Protein AF-A0A8S3DLU9-F1 (afdb_monomer_lite)

Organism: NCBI:txid392030

Foldseek 3Di:
DVVVVVVVVVVVVVVVPDDPVPDDDDCCCVVPPDDDDDDPDDDPPCDDPVNDDPVPDD

Sequence (58 aa):
TEALHGRIERLKIKVTQLDSNVEEVTIQDVTNRKPFVSVTRIDQQIVNRATMPQSLRV

Secondary structure (DSSP, 8-state):
-HHHHHHHHHHHHHHHT--TTT----HHHHHHSPPP----------SSTTT--GGG--

pLDDT: mean 93.17, std 4.66, range [78.44, 98.31]

Radius of gyration: 21.72 Å; chains: 1; bounding box: 31×24×61 Å

Structure (mmCIF, N/CA/C/O backbone):
data_AF-A0A8S3DLU9-F1
#
_entry.id   AF-A0A8S3DLU9-F1
#
loop_
_atom_site.group_PDB
_atom_site.id
_atom_site.type_symbol
_atom_site.label_atom_id
_atom_site.label_alt_id
_atom_site.label_comp_id
_atom_site.label_asym_id
_atom_site.label_entity_id
_atom_site.label_seq_id
_atom_site.pdbx_PDB_ins_code
_atom_site.Cartn_x
_atom_site.Cartn_y
_atom_site.Cartn_z
_atom_site.occu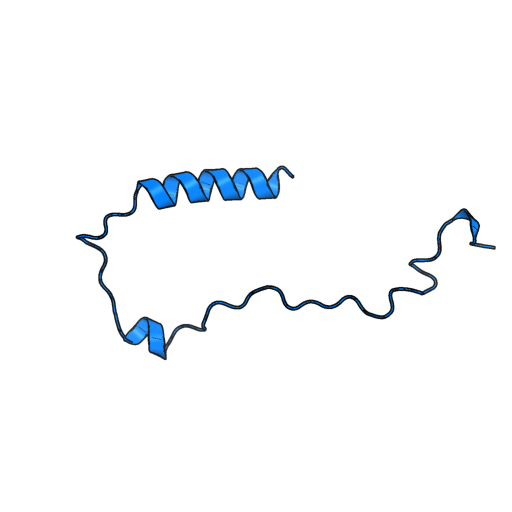pancy
_atom_site.B_iso_or_equiv
_atom_site.auth_seq_id
_atom_site.auth_comp_id
_atom_site.auth_asym_id
_atom_site.auth_atom_id
_atom_site.pdbx_PDB_model_num
ATOM 1 N N . THR A 1 1 ? -5.356 7.555 -9.934 1.00 86.50 1 THR A N 1
ATOM 2 C CA . THR A 1 1 ? -5.660 8.726 -9.081 1.00 86.50 1 THR A CA 1
ATOM 3 C C . THR A 1 1 ? -6.981 8.558 -8.351 1.00 86.50 1 THR A C 1
ATOM 5 O O . THR A 1 1 ? -6.980 8.705 -7.135 1.00 86.50 1 THR A O 1
ATOM 8 N N . GLU A 1 2 ? -8.058 8.141 -9.022 1.00 94.69 2 GLU A N 1
ATOM 9 C CA . GLU A 1 2 ? -9.388 7.931 -8.406 1.00 94.69 2 GLU A CA 1
ATOM 10 C C . GLU A 1 2 ? -9.394 6.926 -7.247 1.00 94.69 2 GLU A C 1
ATOM 12 O O . GLU A 1 2 ? -9.944 7.186 -6.179 1.00 94.69 2 GLU A O 1
ATOM 17 N N . ALA A 1 3 ? -8.693 5.798 -7.405 1.00 96.38 3 ALA A N 1
ATOM 18 C CA . ALA A 1 3 ? -8.597 4.789 -6.350 1.00 96.38 3 ALA A CA 1
ATOM 19 C C . ALA A 1 3 ? -7.914 5.315 -5.072 1.00 96.38 3 ALA A C 1
ATOM 21 O O . ALA A 1 3 ? -8.273 4.911 -3.965 1.00 96.38 3 ALA A O 1
ATOM 22 N N . LEU A 1 4 ? -6.935 6.215 -5.212 1.00 97.38 4 LEU A N 1
ATOM 23 C CA . LEU A 1 4 ? -6.253 6.826 -4.072 1.00 97.38 4 LEU A CA 1
ATOM 24 C C . LEU A 1 4 ? -7.158 7.856 -3.389 1.00 97.38 4 LEU A C 1
ATOM 26 O O . LEU A 1 4 ? -7.310 7.797 -2.173 1.00 97.38 4 LEU A O 1
ATOM 30 N N . HIS A 1 5 ? -7.819 8.720 -4.160 1.00 97.12 5 HIS A N 1
ATOM 31 C CA . HIS A 1 5 ? -8.773 9.697 -3.627 1.00 97.12 5 HIS A CA 1
ATOM 32 C C . HIS A 1 5 ? -9.900 9.025 -2.840 1.00 97.12 5 HIS A C 1
ATOM 34 O O . HIS A 1 5 ? -10.146 9.380 -1.691 1.00 97.12 5 HIS A O 1
ATOM 40 N N . GLY A 1 6 ? -10.506 7.965 -3.384 1.00 98.06 6 GLY A N 1
ATOM 41 C CA . GLY A 1 6 ? -11.543 7.226 -2.665 1.00 98.06 6 GLY A CA 1
ATOM 42 C C . GLY A 1 6 ? -11.050 6.606 -1.349 1.00 98.06 6 GLY A C 1
ATOM 43 O O . GLY A 1 6 ? -11.808 6.513 -0.384 1.00 98.06 6 GLY A O 1
ATOM 44 N N . ARG A 1 7 ? -9.778 6.185 -1.273 1.00 97.94 7 ARG A N 1
ATOM 45 C CA . ARG A 1 7 ? -9.176 5.710 -0.014 1.00 97.94 7 ARG A CA 1
ATOM 46 C C . ARG A 1 7 ? -8.975 6.848 0.985 1.00 97.94 7 ARG A C 1
ATOM 48 O O . ARG A 1 7 ? -9.226 6.628 2.166 1.00 97.94 7 ARG A O 1
ATOM 55 N N . ILE A 1 8 ? -8.548 8.021 0.518 1.00 98.25 8 ILE A N 1
ATOM 56 C CA . ILE A 1 8 ? -8.344 9.215 1.348 1.00 98.25 8 ILE A CA 1
ATOM 57 C C . ILE A 1 8 ? -9.667 9.657 1.982 1.00 98.25 8 ILE A C 1
ATOM 59 O O . ILE A 1 8 ? -9.724 9.809 3.199 1.00 98.25 8 ILE A O 1
ATOM 63 N N . GLU A 1 9 ? -10.745 9.758 1.204 1.00 98.31 9 GLU A N 1
ATOM 64 C CA . GLU A 1 9 ? -12.052 10.178 1.731 1.00 98.31 9 GLU A CA 1
ATOM 65 C C . GLU A 1 9 ? -12.589 9.213 2.795 1.00 98.31 9 GLU A C 1
ATOM 67 O O . GLU A 1 9 ? -13.023 9.627 3.871 1.00 98.31 9 GLU A O 1
ATOM 72 N N . ARG A 1 10 ? -12.475 7.899 2.559 1.00 97.50 10 ARG A N 1
ATOM 73 C CA . ARG A 1 10 ? -12.867 6.901 3.569 1.00 97.50 10 ARG A CA 1
ATOM 74 C C . ARG A 1 10 ? -12.000 6.966 4.824 1.00 97.50 10 ARG A C 1
ATOM 76 O O . ARG A 1 10 ? -12.512 6.735 5.916 1.00 97.50 10 ARG A O 1
ATOM 83 N N . LEU A 1 11 ? -10.702 7.245 4.684 1.00 98.00 11 LEU A N 1
ATOM 84 C CA . LEU A 1 11 ? -9.805 7.386 5.830 1.00 98.00 11 LEU A CA 1
ATOM 85 C C . LEU A 1 11 ? -10.163 8.622 6.660 1.00 98.00 11 LEU A C 1
ATOM 87 O O . LEU A 1 11 ? -10.223 8.523 7.881 1.00 98.00 11 LEU A O 1
ATOM 91 N N . LYS A 1 12 ? -10.467 9.748 6.006 1.00 98.00 12 LYS A N 1
ATOM 92 C CA . LYS A 1 12 ? -10.868 10.999 6.658 1.00 98.00 12 LYS A CA 1
ATOM 93 C C . LYS A 1 12 ? -12.072 10.797 7.579 1.00 98.00 12 LYS A C 1
ATOM 95 O O . LYS A 1 12 ? -12.008 11.179 8.742 1.00 98.00 12 LYS A O 1
ATOM 100 N N . ILE A 1 13 ? -13.116 10.127 7.084 1.00 97.69 13 ILE A N 1
ATOM 101 C CA . ILE A 1 13 ? -14.317 9.809 7.874 1.00 97.69 13 ILE A CA 1
ATOM 102 C C . ILE A 1 13 ? -13.951 8.962 9.100 1.00 97.69 13 ILE A C 1
ATOM 104 O O . ILE A 1 13 ? -14.331 9.305 10.218 1.00 97.69 13 ILE A O 1
ATOM 108 N N . LYS A 1 14 ? -13.172 7.887 8.905 1.00 96.50 14 LYS A N 1
ATOM 109 C CA . LYS A 1 14 ? -12.757 6.998 10.000 1.00 96.50 14 LYS A CA 1
ATOM 110 C C . LYS A 1 14 ? -11.979 7.739 11.083 1.00 96.50 14 LYS A C 1
ATOM 112 O O . LYS A 1 14 ? -12.251 7.523 12.252 1.00 96.50 14 LYS A O 1
ATOM 117 N N . VAL A 1 15 ? -11.062 8.629 10.701 1.00 96.12 15 VAL A N 1
ATOM 118 C CA . VAL A 1 15 ? -10.255 9.411 11.651 1.00 96.12 15 VAL A CA 1
ATOM 119 C C . VAL A 1 15 ? -11.126 10.355 12.479 1.00 96.12 15 VAL A C 1
ATOM 121 O O . VAL A 1 15 ? -10.942 10.442 13.686 1.00 96.12 15 VAL A O 1
ATOM 124 N N . THR A 1 16 ? -12.102 11.028 11.864 1.00 96.31 16 THR A N 1
ATOM 125 C CA . THR A 1 16 ? -12.994 11.950 12.592 1.00 96.31 16 THR A CA 1
ATOM 126 C C . THR A 1 16 ? -13.951 11.260 13.565 1.00 96.31 16 THR A C 1
ATOM 128 O O . THR A 1 16 ? -14.507 11.926 14.429 1.00 96.31 16 THR A O 1
ATOM 131 N N . GLN A 1 17 ? -14.164 9.952 13.415 1.00 94.75 17 GLN A N 1
ATOM 132 C CA . GLN A 1 17 ? -15.069 9.158 14.253 1.00 94.75 17 GLN A CA 1
ATOM 133 C C . GLN A 1 17 ? -14.341 8.400 15.376 1.00 94.75 17 GLN A C 1
ATOM 135 O O . GLN A 1 17 ? -14.985 7.643 16.098 1.00 94.75 17 GLN A O 1
ATOM 140 N N . LEU A 1 18 ? -13.020 8.559 15.518 1.00 93.12 18 LEU A N 1
ATOM 141 C CA . LEU A 1 18 ? -12.259 7.928 16.598 1.00 93.12 18 LEU A CA 1
ATOM 142 C C . LEU A 1 18 ? -12.573 8.600 17.941 1.00 93.12 18 LEU A C 1
ATOM 144 O O . LEU A 1 18 ? -12.404 9.810 18.081 1.00 93.12 18 LEU A O 1
ATOM 148 N N . ASP A 1 19 ? -12.979 7.802 18.929 1.00 93.06 19 ASP A N 1
ATOM 149 C CA . ASP A 1 19 ? -13.130 8.217 20.326 1.00 93.06 19 ASP A CA 1
ATOM 150 C C . ASP A 1 19 ? -12.121 7.465 21.200 1.00 93.06 19 ASP A C 1
ATOM 152 O O . ASP A 1 19 ? -12.292 6.288 21.524 1.00 93.06 19 ASP A O 1
ATOM 156 N N . SER A 1 20 ? -11.059 8.166 21.594 1.00 84.56 20 SER A N 1
ATOM 157 C CA . SER A 1 20 ? -9.962 7.607 22.387 1.00 84.56 20 SER A CA 1
ATOM 158 C C . SER A 1 20 ? -10.337 7.290 23.837 1.00 84.56 20 SER A C 1
ATOM 160 O O . SER A 1 20 ? -9.558 6.637 24.523 1.00 84.56 20 SER A O 1
ATOM 162 N N . ASN A 1 21 ? -11.492 7.749 24.335 1.00 87.62 21 ASN A N 1
ATOM 163 C CA . ASN A 1 21 ? -11.941 7.412 25.691 1.00 87.62 21 ASN A CA 1
ATOM 164 C C . ASN A 1 21 ? -12.570 6.013 25.767 1.00 87.62 21 ASN A C 1
ATOM 166 O O . ASN A 1 21 ? -12.677 5.453 26.856 1.00 87.62 21 ASN A O 1
ATOM 170 N N . VAL A 1 22 ? -12.998 5.466 24.624 1.00 84.12 22 VAL A N 1
ATOM 171 C CA . VAL A 1 22 ? -13.661 4.155 24.510 1.00 84.12 22 VAL A CA 1
ATOM 172 C C . VAL A 1 22 ? -12.728 3.102 23.895 1.00 84.12 22 VAL A C 1
ATOM 174 O O . VAL A 1 22 ? -13.006 1.908 23.961 1.00 84.12 22 VAL A O 1
ATOM 177 N N . GLU A 1 23 ? -11.608 3.516 23.299 1.00 84.19 23 GLU A N 1
ATOM 178 C CA . GLU A 1 23 ? -10.673 2.606 22.639 1.00 84.19 23 GLU A CA 1
ATOM 179 C C . GLU A 1 23 ? -9.891 1.750 23.655 1.00 84.19 23 GLU A C 1
ATOM 181 O O . GLU A 1 23 ? -9.054 2.242 24.412 1.00 84.19 23 GLU A O 1
ATOM 186 N N . GLU A 1 24 ? -10.153 0.440 23.664 1.00 85.12 24 GLU A N 1
ATOM 187 C CA . GLU A 1 24 ? -9.454 -0.520 24.520 1.00 85.12 24 GLU A CA 1
ATOM 188 C C . GLU A 1 24 ? -8.139 -0.996 23.883 1.00 85.12 24 GLU A C 1
ATOM 190 O O . GLU A 1 24 ? -8.100 -1.444 22.735 1.00 85.12 24 GLU A O 1
ATOM 195 N N . VAL A 1 25 ? -7.053 -0.980 24.660 1.00 84.19 25 VAL A N 1
ATOM 196 C CA . VAL A 1 25 ? -5.742 -1.493 24.233 1.00 84.19 25 VAL A CA 1
ATOM 197 C C . VAL A 1 25 ? -5.533 -2.900 24.789 1.00 84.19 25 VAL A C 1
ATOM 199 O O . VAL A 1 25 ? -5.500 -3.098 26.002 1.00 84.19 25 VAL A O 1
ATOM 202 N N . THR A 1 26 ? -5.345 -3.885 23.906 1.00 86.19 26 THR A N 1
ATOM 203 C CA . THR A 1 26 ? -5.214 -5.302 24.284 1.00 86.19 26 THR A CA 1
ATOM 204 C C . THR A 1 26 ? -3.868 -5.903 23.859 1.00 86.19 26 THR A C 1
ATOM 206 O O . THR A 1 26 ? -3.452 -5.799 22.707 1.00 86.19 26 THR A O 1
ATOM 209 N N . ILE A 1 27 ? -3.205 -6.629 24.773 1.00 87.31 27 ILE A N 1
ATOM 210 C CA . ILE A 1 27 ? -1.917 -7.316 24.522 1.00 87.31 27 ILE A CA 1
ATOM 211 C C . ILE A 1 27 ? -2.051 -8.444 23.483 1.00 87.31 27 ILE A C 1
ATOM 213 O O . ILE A 1 27 ? -1.092 -8.755 22.780 1.00 87.31 27 ILE A O 1
ATOM 217 N N . GLN A 1 28 ? -3.240 -9.034 23.334 1.00 90.31 28 GLN A N 1
ATOM 218 C CA . GLN A 1 28 ? -3.489 -10.076 22.330 1.00 90.31 28 GLN A CA 1
ATOM 219 C C . GLN A 1 28 ? -3.233 -9.587 20.899 1.00 90.31 28 GLN A C 1
ATOM 221 O O . GLN A 1 28 ? -2.812 -10.382 20.062 1.00 90.31 28 GLN A O 1
ATOM 226 N N . ASP A 1 29 ? -3.446 -8.299 20.610 1.00 86.81 29 ASP A N 1
ATOM 227 C CA . ASP A 1 29 ? -3.158 -7.743 19.286 1.00 86.81 29 ASP A CA 1
ATOM 228 C C . ASP A 1 29 ? -1.651 -7.648 19.031 1.00 86.81 29 ASP A C 1
ATOM 230 O O . ASP A 1 29 ? -1.209 -7.858 17.905 1.00 86.81 29 ASP A O 1
ATOM 234 N N . VAL A 1 30 ? -0.850 -7.423 20.075 1.00 89.06 30 VAL A N 1
ATOM 235 C CA . VAL A 1 30 ? 0.617 -7.422 19.980 1.00 89.06 30 VAL A CA 1
ATOM 236 C C . VAL A 1 30 ? 1.152 -8.826 19.694 1.00 89.06 30 VAL A C 1
ATOM 238 O O . VAL A 1 30 ? 2.113 -8.975 18.943 1.00 89.06 30 VAL A O 1
ATOM 241 N N . THR A 1 31 ? 0.547 -9.862 20.279 1.00 92.50 31 THR A N 1
ATOM 242 C CA . THR A 1 31 ? 1.049 -11.239 20.167 1.00 92.50 31 THR A CA 1
ATOM 243 C C . THR A 1 31 ? 0.493 -12.000 18.965 1.00 92.50 31 THR A C 1
ATOM 245 O O . THR A 1 31 ? 1.216 -12.796 18.369 1.00 92.50 31 THR A O 1
ATOM 248 N N . ASN A 1 32 ? -0.772 -11.772 18.594 1.00 91.81 32 ASN A N 1
ATOM 249 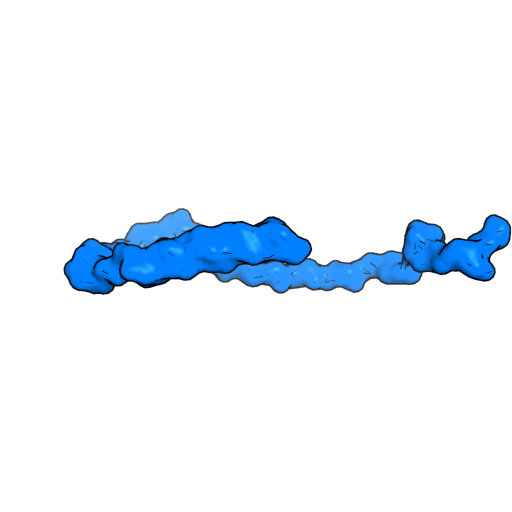C CA . ASN A 1 32 ? -1.476 -12.589 17.600 1.00 91.81 32 ASN A CA 1
ATOM 250 C C . ASN A 1 32 ? -1.654 -11.906 16.236 1.00 91.81 32 ASN A C 1
ATOM 252 O O . ASN A 1 32 ? -1.968 -12.590 15.257 1.00 91.81 32 ASN A O 1
ATOM 256 N N . ARG A 1 33 ? -1.470 -10.582 16.126 1.00 93.75 33 ARG A N 1
ATOM 257 C CA . ARG A 1 33 ? -1.525 -9.888 14.830 1.00 93.75 33 ARG A CA 1
ATOM 258 C C . ARG A 1 33 ? -0.126 -9.686 14.268 1.00 93.75 33 ARG A C 1
ATOM 260 O O . ARG A 1 33 ? 0.826 -9.379 14.975 1.00 93.75 33 ARG A O 1
ATOM 267 N N . LYS A 1 34 ? -0.008 -9.834 12.948 1.00 94.06 34 LYS A N 1
ATOM 268 C CA . LYS A 1 34 ? 1.227 -9.480 12.244 1.00 94.06 34 LYS A CA 1
ATOM 269 C C . LYS A 1 34 ? 1.416 -7.958 12.276 1.00 94.06 34 LYS A C 1
ATOM 271 O O . LYS A 1 34 ? 0.426 -7.239 12.114 1.00 94.06 34 LYS A O 1
ATOM 276 N N . PRO A 1 35 ? 2.656 -7.465 12.432 1.00 92.56 35 PRO A N 1
ATOM 277 C CA . PRO A 1 35 ? 2.927 -6.036 12.396 1.00 92.56 35 PRO A CA 1
ATOM 278 C C . PRO A 1 35 ? 2.609 -5.456 11.015 1.00 92.56 35 PRO A C 1
ATOM 280 O O . PRO A 1 35 ? 2.592 -6.165 10.005 1.00 92.56 35 PRO A O 1
ATOM 283 N N . PHE A 1 36 ? 2.389 -4.143 10.967 1.00 94.81 36 PHE A N 1
ATOM 284 C CA . PHE A 1 36 ? 2.295 -3.425 9.703 1.00 94.81 36 PHE A CA 1
ATOM 285 C C . PHE A 1 36 ? 3.609 -3.557 8.919 1.00 94.81 36 PHE A C 1
ATOM 287 O O . PHE A 1 36 ? 4.689 -3.333 9.462 1.00 94.81 36 PHE A O 1
ATOM 294 N N . VAL A 1 37 ? 3.505 -3.885 7.630 1.00 95.88 37 VAL A N 1
ATOM 295 C CA . VAL A 1 37 ? 4.645 -3.965 6.713 1.00 95.88 37 VAL A CA 1
ATOM 296 C C . VAL A 1 37 ? 4.385 -3.029 5.543 1.00 95.88 37 VAL A C 1
ATOM 298 O O . VAL A 1 37 ? 3.376 -3.146 4.845 1.00 95.88 37 VAL A O 1
ATOM 301 N N . SER A 1 38 ? 5.294 -2.081 5.339 1.00 96.88 38 SER A N 1
ATOM 302 C CA . SER A 1 38 ? 5.268 -1.186 4.187 1.00 96.88 38 SER A CA 1
ATOM 303 C C . SER A 1 38 ? 5.740 -1.902 2.918 1.00 96.88 38 SER A C 1
ATOM 305 O O . SER A 1 38 ? 6.314 -2.989 2.954 1.00 96.88 38 SER A O 1
ATOM 307 N N . VAL A 1 39 ? 5.485 -1.296 1.758 1.00 96.50 39 VAL A N 1
ATOM 308 C CA . VAL A 1 39 ? 5.969 -1.835 0.482 1.00 96.50 39 VAL A CA 1
ATOM 309 C C . VAL A 1 39 ? 7.497 -1.774 0.447 1.00 96.50 39 VAL A C 1
ATOM 311 O O . VAL A 1 39 ? 8.076 -0.700 0.567 1.00 96.50 39 VAL A O 1
ATOM 314 N N . THR A 1 40 ? 8.135 -2.922 0.220 1.00 96.44 40 THR A N 1
ATOM 315 C CA . THR A 1 40 ? 9.597 -3.071 0.079 1.00 96.44 40 THR A CA 1
ATOM 316 C C . THR A 1 40 ? 10.009 -3.528 -1.324 1.00 96.44 40 THR A C 1
ATOM 318 O O . THR A 1 40 ? 11.115 -4.022 -1.530 1.00 96.44 40 THR A O 1
ATOM 321 N N . ARG A 1 41 ? 9.107 -3.403 -2.306 1.00 96.81 41 ARG A N 1
ATOM 322 C CA . ARG A 1 41 ? 9.340 -3.853 -3.682 1.00 96.81 41 ARG A CA 1
ATOM 323 C C . ARG A 1 41 ? 10.497 -3.076 -4.311 1.00 96.81 41 ARG A C 1
ATOM 325 O O . ARG A 1 41 ? 10.488 -1.850 -4.321 1.00 96.81 41 ARG A O 1
ATOM 332 N N . ILE A 1 42 ? 11.435 -3.817 -4.889 1.00 96.50 42 ILE A N 1
ATOM 333 C CA . ILE A 1 42 ? 12.541 -3.289 -5.686 1.00 96.50 42 ILE A CA 1
ATOM 334 C C . ILE A 1 42 ? 12.348 -3.805 -7.106 1.00 96.50 42 ILE A C 1
ATOM 336 O O . ILE A 1 42 ? 12.251 -5.016 -7.314 1.00 96.50 42 ILE A O 1
ATOM 340 N N . ASP A 1 43 ? 12.286 -2.898 -8.076 1.00 96.56 43 ASP A N 1
ATOM 341 C CA . ASP A 1 43 ? 12.209 -3.292 -9.476 1.00 96.56 43 ASP A CA 1
ATOM 342 C C . ASP A 1 43 ? 13.588 -3.753 -9.954 1.00 96.56 43 ASP A C 1
ATOM 344 O O . ASP A 1 43 ? 14.595 -3.056 -9.830 1.00 96.56 43 ASP A O 1
ATOM 348 N N . GLN A 1 44 ? 13.632 -4.970 -10.483 1.00 96.38 44 GLN A N 1
ATOM 349 C CA . GLN A 1 44 ? 14.833 -5.602 -11.015 1.00 96.38 44 GLN A CA 1
ATOM 350 C C . GLN A 1 44 ? 14.632 -5.918 -12.494 1.00 96.38 44 GLN A C 1
ATOM 352 O O . GLN A 1 44 ? 13.509 -5.898 -12.993 1.00 96.38 44 GLN A O 1
ATOM 357 N N . GLN A 1 45 ? 15.728 -6.221 -13.198 1.00 94.56 45 GLN A N 1
ATOM 358 C CA . GLN A 1 45 ? 15.699 -6.534 -14.635 1.00 94.56 45 GLN A CA 1
ATOM 359 C C 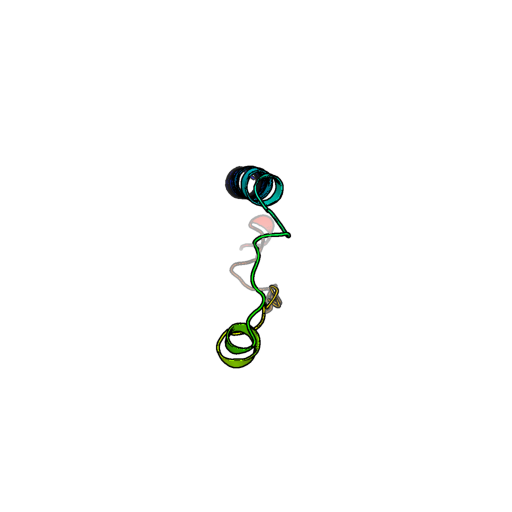. GLN A 1 45 ? 14.982 -5.453 -15.466 1.00 94.56 45 GLN A C 1
ATOM 361 O O . GLN A 1 45 ? 14.265 -5.751 -16.421 1.00 94.56 45 GLN A O 1
ATOM 366 N N . ILE A 1 46 ? 15.188 -4.184 -15.101 1.00 94.44 46 ILE A N 1
ATOM 367 C CA . ILE A 1 46 ? 14.499 -3.037 -15.709 1.00 94.44 46 ILE A CA 1
ATOM 368 C C . ILE A 1 46 ? 14.852 -2.833 -17.190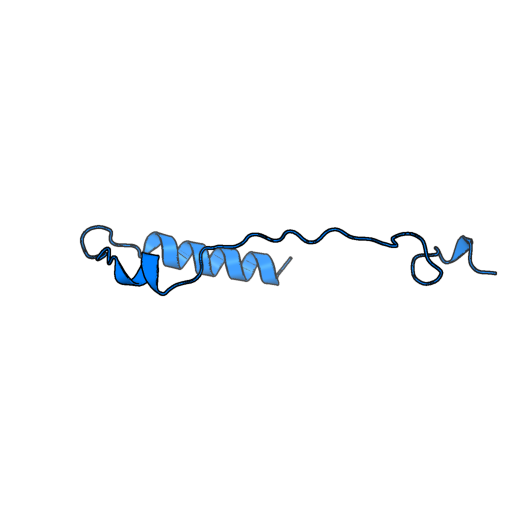 1.00 94.44 46 ILE A C 1
ATOM 370 O O . ILE A 1 46 ? 14.116 -2.166 -17.912 1.00 94.44 46 ILE A O 1
ATOM 374 N N . VAL A 1 47 ? 15.951 -3.430 -17.663 1.00 94.50 47 VAL A N 1
ATOM 375 C CA . VAL A 1 47 ? 16.342 -3.443 -19.076 1.00 94.50 47 VAL A CA 1
ATOM 376 C C . VAL A 1 47 ? 16.157 -4.850 -19.631 1.00 94.50 47 VAL A C 1
ATOM 378 O O . VAL A 1 47 ? 16.933 -5.757 -19.335 1.00 94.50 47 VAL A O 1
ATOM 381 N N . ASN A 1 48 ? 15.121 -5.034 -20.445 1.00 94.00 48 ASN A N 1
ATOM 382 C CA . ASN A 1 48 ? 14.860 -6.265 -21.183 1.00 94.00 48 ASN A CA 1
ATOM 383 C C . ASN A 1 48 ? 14.085 -5.954 -22.480 1.00 94.00 48 ASN A C 1
ATOM 385 O O . ASN A 1 48 ? 13.758 -4.803 -22.772 1.00 94.00 48 ASN A O 1
ATOM 389 N N . ARG A 1 49 ? 13.770 -6.981 -23.285 1.00 93.44 49 ARG A N 1
ATOM 390 C CA . ARG A 1 49 ? 13.011 -6.785 -24.536 1.00 93.44 49 ARG A CA 1
ATOM 391 C C . ARG A 1 49 ? 11.620 -6.171 -24.313 1.00 93.44 49 ARG A C 1
ATOM 393 O O . ARG A 1 49 ? 11.150 -5.442 -25.180 1.00 93.44 49 ARG A O 1
ATOM 400 N N . ALA A 1 50 ? 10.972 -6.431 -23.175 1.00 93.88 50 ALA A N 1
ATOM 401 C CA . ALA A 1 50 ? 9.652 -5.883 -22.861 1.00 93.88 50 ALA A CA 1
ATOM 402 C C . ALA A 1 50 ? 9.705 -4.388 -22.502 1.00 93.88 50 ALA A C 1
ATOM 404 O O . ALA A 1 50 ? 8.776 -3.654 -22.836 1.00 93.88 50 ALA A O 1
ATOM 405 N N . THR A 1 51 ? 10.797 -3.924 -21.886 1.00 95.56 51 THR A N 1
ATOM 406 C CA . THR A 1 51 ? 11.005 -2.504 -21.559 1.00 95.56 51 THR A CA 1
ATOM 407 C C . THR A 1 51 ? 11.665 -1.704 -22.684 1.00 95.56 51 THR A C 1
ATOM 409 O O . THR A 1 51 ? 11.761 -0.484 -22.581 1.00 95.56 51 THR A O 1
ATOM 412 N N . MET A 1 52 ? 12.069 -2.353 -23.786 1.00 96.31 52 MET A N 1
ATOM 413 C CA . MET A 1 52 ? 12.661 -1.684 -24.947 1.00 96.31 52 MET A CA 1
ATOM 414 C C . MET A 1 52 ? 11.663 -0.694 -25.580 1.00 96.31 52 MET A C 1
ATOM 416 O O . MET A 1 52 ? 10.587 -1.128 -26.020 1.00 96.31 5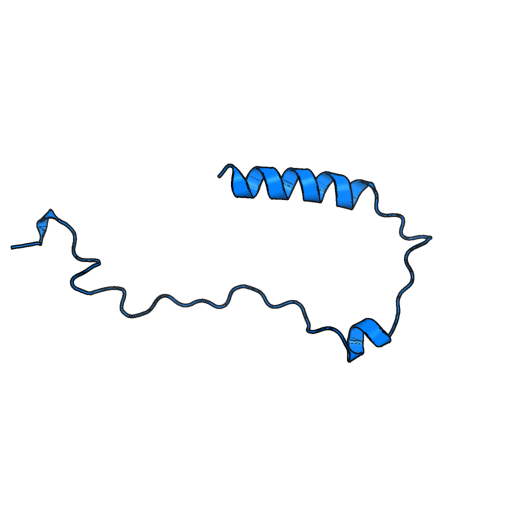2 MET A O 1
ATOM 420 N N . PRO A 1 53 ? 12.015 0.605 -25.674 1.00 95.50 53 PRO A N 1
ATOM 421 C CA . PRO A 1 53 ? 11.216 1.611 -26.365 1.00 95.50 53 PRO A CA 1
ATOM 422 C C . PRO A 1 53 ? 10.968 1.234 -27.822 1.00 95.50 53 PRO A C 1
ATOM 424 O O . PRO A 1 53 ? 11.827 0.642 -28.472 1.00 95.50 53 PRO A O 1
ATOM 427 N N . GLN A 1 54 ? 9.812 1.623 -28.357 1.00 94.00 54 GLN A N 1
ATOM 428 C CA . GLN A 1 54 ? 9.420 1.270 -29.723 1.00 94.00 54 GLN A CA 1
ATOM 429 C C . GLN A 1 54 ? 10.408 1.778 -30.784 1.00 94.00 54 GLN A C 1
ATOM 431 O O . GLN A 1 54 ? 10.614 1.102 -31.781 1.00 94.00 54 GLN A O 1
ATOM 436 N N . SER A 1 55 ? 11.071 2.911 -30.543 1.00 94.12 55 SER A N 1
ATOM 437 C CA . SER A 1 55 ? 12.088 3.479 -31.438 1.00 94.12 55 SER A CA 1
ATOM 438 C C . SER A 1 55 ? 13.365 2.643 -31.573 1.00 94.12 55 SER A C 1
ATOM 440 O O . SER A 1 55 ? 14.121 2.853 -32.513 1.00 94.12 55 SER A O 1
ATOM 442 N N . LEU A 1 56 ? 13.623 1.723 -30.639 1.00 92.19 56 LEU A N 1
ATOM 443 C CA . LEU A 1 56 ? 14.802 0.848 -30.631 1.00 92.19 56 LEU A CA 1
ATOM 444 C C . LEU A 1 56 ? 14.468 -0.593 -31.035 1.00 92.19 56 LEU A C 1
ATOM 446 O O . LEU A 1 56 ? 15.362 -1.438 -31.091 1.00 9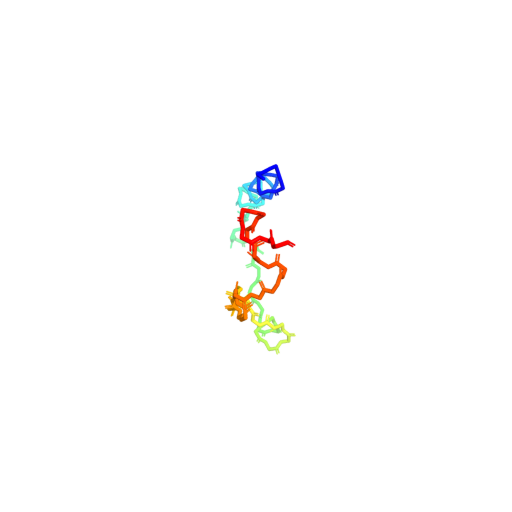2.19 56 LEU A O 1
ATOM 450 N N . ARG A 1 57 ? 13.186 -0.890 -31.279 1.00 86.31 57 ARG A N 1
ATOM 451 C CA . ARG A 1 57 ? 12.757 -2.205 -31.752 1.00 86.31 57 ARG A CA 1
ATOM 452 C C . ARG A 1 57 ? 13.047 -2.290 -33.249 1.00 86.31 57 ARG A C 1
ATOM 454 O O . ARG A 1 57 ? 12.576 -1.447 -34.006 1.00 86.31 57 ARG A O 1
ATOM 461 N N . VAL A 1 58 ? 13.851 -3.286 -33.621 1.00 78.44 58 VAL A N 1
ATOM 462 C CA . VAL A 1 58 ? 14.139 -3.664 -35.015 1.00 78.44 58 VAL A CA 1
ATOM 463 C C . VAL A 1 58 ? 12.917 -4.328 -35.631 1.00 78.44 58 VAL A C 1
ATOM 465 O O . VAL A 1 58 ? 12.276 -5.127 -34.907 1.00 78.44 58 VAL A O 1
#